Protein AF-X1BNZ5-F1 (afdb_monomer)

Secondary structure (DSSP, 8-state):
--HHHHHHHHHHHHHHHHHHHHHHHHTSHHHHHHHHHHHHHHHHHHHHHTSHHHHTS-HHHHHHHHHHHHHHHHHHHHHH-TTHHHHHHHHHHHHHHHHHHHTS-----S-------

Radius of gyration: 25.19 Å; Cα contacts (8 Å, |Δi|>4): 26; chains: 1; bounding box: 42×77×60 Å

Mean predicted aligned error: 14.11 Å

Solvent-accessible surface area (backbone atoms only — not comparable to full-atom values): 6850 Å² total; per-residue (Å²): 135,60,71,68,58,56,50,53,51,51,53,50,57,50,51,52,51,53,49,54,50,48,55,60,42,59,75,32,68,72,46,43,52,51,45,51,52,53,51,50,51,54,50,51,53,55,50,48,71,70,31,71,72,48,68,71,44,54,74,65,57,44,54,52,50,52,52,51,49,54,56,51,48,54,54,48,47,40,72,72,40,63,58,57,58,56,54,50,52,53,53,51,52,54,51,54,51,53,52,52,67,72,65,57,76,85,75,80,80,86,79,81,82,77,82,78,132

pLDDT: mean 73.9, std 16.49, range [41.41, 98.19]

Organism: NCBI:txid412755

Structure (mmCIF, N/CA/C/O backbone):
data_AF-X1BNZ5-F1
#
_entry.id   AF-X1BNZ5-F1
#
loop_
_atom_site.group_PDB
_atom_site.id
_atom_site.type_symbol
_atom_site.label_atom_id
_atom_site.label_alt_id
_atom_site.label_comp_id
_atom_site.label_asym_id
_atom_site.label_entity_id
_atom_site.label_seq_id
_atom_site.pdbx_PDB_ins_code
_atom_site.Cartn_x
_atom_site.Cartn_y
_atom_site.Cartn_z
_atom_site.occupancy
_atom_site.B_iso_or_equiv
_atom_site.auth_seq_id
_atom_site.auth_comp_id
_atom_site.auth_asym_id
_atom_site.auth_atom_id
_atom_site.pdbx_PDB_model_num
ATOM 1 N N . MET A 1 1 ? 28.217 19.530 -28.795 1.00 54.91 1 MET A N 1
ATOM 2 C CA . MET A 1 1 ? 27.086 18.717 -28.286 1.00 54.91 1 MET A CA 1
ATOM 3 C C . MET A 1 1 ? 27.214 18.631 -26.769 1.00 54.91 1 MET A C 1
ATOM 5 O O . MET A 1 1 ? 28.250 18.190 -26.291 1.00 54.91 1 MET A O 1
ATOM 9 N N . ASN A 1 2 ? 26.238 19.175 -26.039 1.00 73.94 2 ASN A N 1
ATOM 10 C CA . ASN A 1 2 ? 26.346 19.543 -24.622 1.00 73.94 2 ASN A CA 1
ATOM 11 C C . ASN A 1 2 ? 26.373 18.304 -23.697 1.00 73.94 2 ASN A C 1
ATOM 13 O O . ASN A 1 2 ? 25.629 17.355 -23.942 1.00 73.94 2 ASN A O 1
ATOM 17 N N . HIS A 1 3 ? 27.207 18.296 -22.651 1.00 64.56 3 HIS A N 1
ATOM 18 C CA . HIS A 1 3 ? 27.365 17.153 -21.729 1.00 64.56 3 HIS A CA 1
ATOM 19 C C . HIS A 1 3 ? 26.028 16.743 -21.081 1.00 64.56 3 HIS A C 1
ATOM 21 O O . HIS A 1 3 ? 25.694 15.561 -21.044 1.00 64.56 3 HIS A O 1
ATOM 27 N N . LEU A 1 4 ? 25.204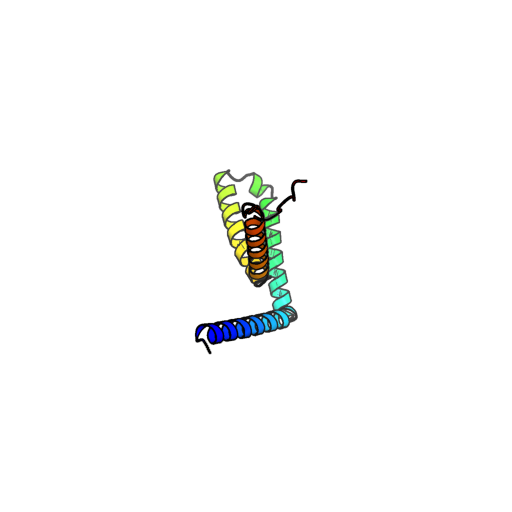 17.738 -20.737 1.00 61.16 4 LEU A N 1
ATOM 28 C CA . LEU A 1 4 ? 23.832 17.577 -20.246 1.00 61.16 4 LEU A CA 1
ATOM 29 C C . LEU A 1 4 ? 22.919 16.795 -21.203 1.00 61.16 4 LEU A C 1
ATOM 31 O O . LEU A 1 4 ? 22.115 15.987 -20.754 1.00 61.16 4 LEU A O 1
ATOM 35 N N . ILE A 1 5 ? 23.054 16.994 -22.518 1.00 65.12 5 ILE A N 1
ATOM 36 C CA . ILE A 1 5 ? 22.214 16.311 -23.517 1.00 65.12 5 ILE A CA 1
ATOM 37 C C . ILE A 1 5 ? 22.577 14.825 -23.588 1.00 65.12 5 ILE A C 1
ATOM 39 O O . ILE A 1 5 ? 21.691 13.983 -23.678 1.00 65.12 5 ILE A O 1
ATOM 43 N N . LYS A 1 6 ? 23.867 14.481 -23.489 1.00 73.31 6 LYS A N 1
ATOM 44 C CA . LYS A 1 6 ? 24.307 13.075 -23.469 1.00 73.31 6 LYS A CA 1
ATOM 45 C C . LYS A 1 6 ? 23.822 12.340 -22.219 1.00 73.31 6 LYS 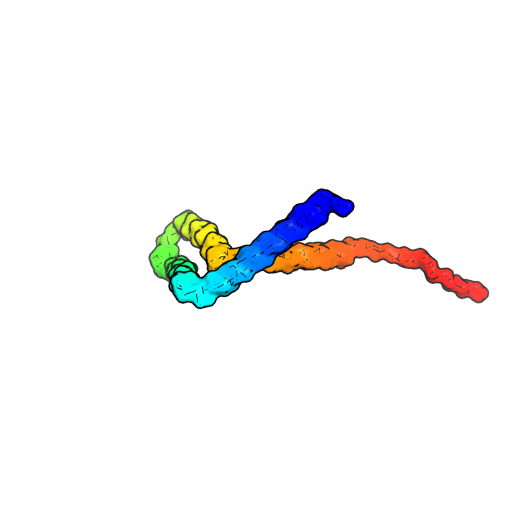A C 1
ATOM 47 O O . LYS A 1 6 ? 23.431 11.182 -22.314 1.00 73.31 6 LYS A O 1
ATOM 52 N N . GLN A 1 7 ? 23.833 13.017 -21.075 1.00 69.56 7 GLN A N 1
ATOM 53 C CA . GLN A 1 7 ? 23.382 12.455 -19.804 1.00 69.56 7 GLN A CA 1
ATOM 54 C C . GLN A 1 7 ? 21.867 12.220 -19.809 1.00 69.56 7 GLN A C 1
ATOM 56 O O . GLN A 1 7 ? 21.417 11.131 -19.474 1.00 69.56 7 GLN A O 1
ATOM 61 N N . LEU A 1 8 ? 21.101 13.184 -20.332 1.00 58.97 8 LEU A N 1
ATOM 62 C CA . LEU A 1 8 ? 19.653 13.049 -20.488 1.00 58.97 8 LEU A CA 1
ATOM 63 C C . LEU A 1 8 ? 19.275 11.868 -21.400 1.00 58.97 8 LEU A C 1
ATOM 65 O O . LEU A 1 8 ? 18.361 11.113 -21.088 1.00 58.97 8 LEU A O 1
ATOM 69 N N . VAL A 1 9 ? 19.993 11.687 -22.513 1.00 71.19 9 VAL A N 1
ATOM 70 C CA . VAL A 1 9 ? 19.769 10.567 -23.445 1.00 71.19 9 VAL A CA 1
ATOM 71 C C . VAL A 1 9 ? 20.094 9.219 -22.792 1.00 71.19 9 VAL A C 1
ATOM 73 O O . VAL A 1 9 ? 19.349 8.259 -22.980 1.00 71.19 9 VAL A O 1
ATOM 76 N N . ALA A 1 10 ? 21.163 9.141 -21.995 1.00 72.88 10 ALA A N 1
ATOM 77 C CA . ALA A 1 10 ? 21.515 7.925 -21.263 1.00 72.88 10 ALA A CA 1
ATOM 78 C C . ALA A 1 10 ? 20.464 7.561 -20.201 1.00 72.88 10 ALA A C 1
ATOM 80 O O . ALA A 1 10 ? 20.096 6.392 -20.075 1.00 72.88 10 ALA A O 1
ATOM 81 N N . ASP A 1 11 ? 19.938 8.555 -19.484 1.00 65.12 11 ASP A N 1
ATOM 82 C CA . ASP A 1 11 ? 18.894 8.349 -18.479 1.00 65.12 11 ASP A CA 1
ATOM 83 C C . ASP A 1 11 ? 17.563 7.906 -19.113 1.00 65.12 11 ASP A C 1
ATOM 85 O O . ASP A 1 11 ? 16.876 7.042 -18.566 1.00 65.12 11 ASP A O 1
ATOM 89 N N . ILE A 1 12 ? 17.212 8.440 -20.292 1.00 65.38 12 ILE A N 1
ATOM 90 C CA . ILE A 1 12 ? 16.029 8.013 -21.060 1.00 65.38 12 ILE A CA 1
ATOM 91 C C . ILE A 1 12 ? 16.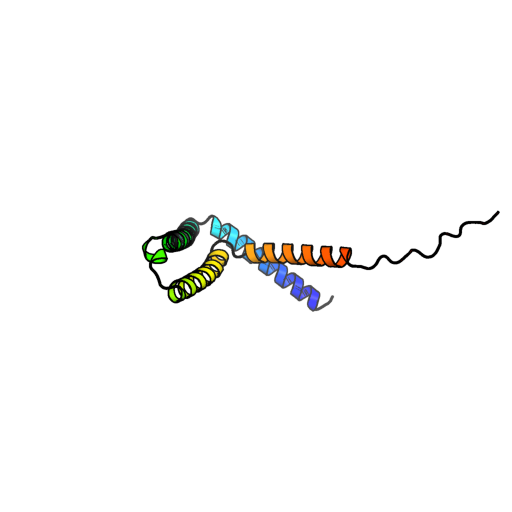171 6.550 -21.497 1.00 65.38 12 ILE A C 1
ATOM 93 O O . ILE A 1 12 ? 15.296 5.741 -21.195 1.00 65.38 12 ILE A O 1
ATOM 97 N N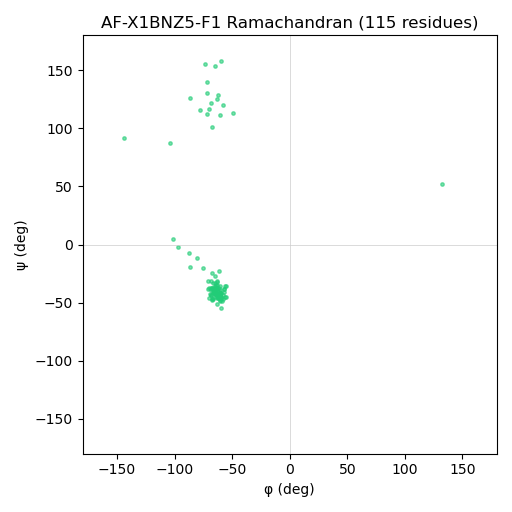 . ALA A 1 13 ? 17.299 6.184 -22.114 1.00 66.12 13 ALA A N 1
ATOM 98 C CA . ALA A 1 13 ? 17.543 4.816 -22.575 1.00 66.12 13 ALA A CA 1
ATOM 99 C C . ALA A 1 13 ? 17.589 3.795 -21.419 1.00 66.12 13 ALA A C 1
ATOM 101 O O . ALA A 1 13 ? 17.187 2.638 -21.575 1.00 66.12 13 ALA A O 1
ATOM 102 N N . LYS A 1 14 ? 18.069 4.207 -20.238 1.00 69.88 14 LYS A N 1
ATOM 103 C CA . LYS A 1 14 ? 18.044 3.375 -19.029 1.00 69.88 14 LYS A CA 1
ATOM 104 C C . LYS 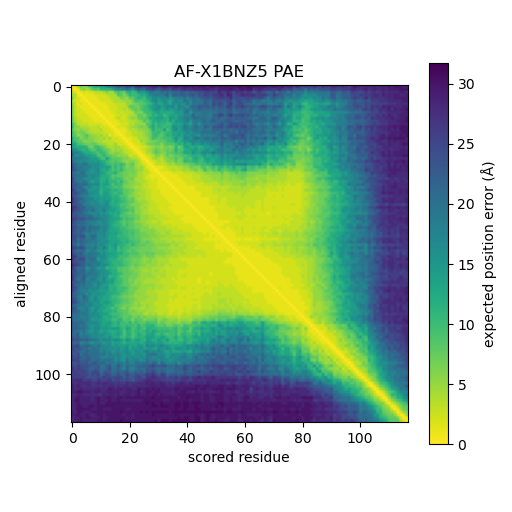A 1 14 ? 16.612 3.139 -18.541 1.00 69.88 14 LYS A C 1
ATOM 106 O O . LYS A 1 14 ? 16.241 1.996 -18.292 1.00 69.88 14 LYS A O 1
ATOM 111 N N . ASN A 1 15 ? 15.801 4.193 -18.468 1.00 67.38 15 ASN A N 1
ATOM 112 C CA . ASN A 1 15 ? 14.406 4.087 -18.039 1.00 67.38 15 ASN A CA 1
ATOM 113 C C . ASN A 1 15 ? 13.554 3.251 -19.008 1.00 67.38 15 ASN A C 1
ATOM 115 O O . ASN A 1 15 ? 12.707 2.486 -18.555 1.00 67.38 15 AS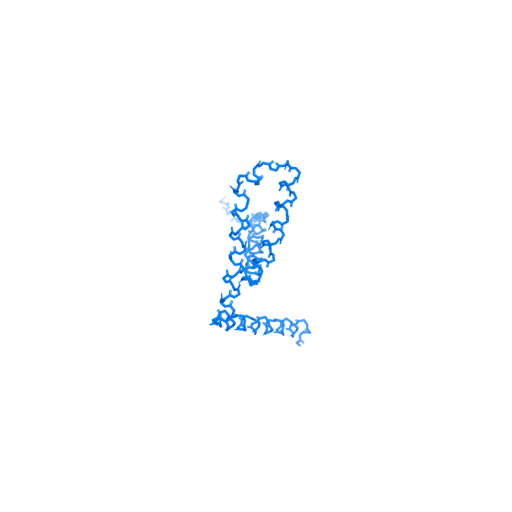N A O 1
ATOM 119 N N . GLU A 1 16 ? 13.786 3.353 -20.320 1.00 59.69 16 GLU A N 1
ATOM 120 C CA . GLU A 1 16 ? 13.116 2.514 -21.327 1.00 59.69 16 GLU A CA 1
ATOM 121 C C . GLU A 1 16 ? 13.463 1.027 -21.162 1.00 59.69 16 GLU A C 1
ATOM 123 O O . GLU A 1 16 ? 12.577 0.171 -21.196 1.00 59.69 16 GLU A O 1
ATOM 128 N N . ASN A 1 17 ? 14.735 0.702 -20.906 1.00 69.06 17 ASN A N 1
ATOM 129 C CA . ASN A 1 17 ? 15.151 -0.673 -20.617 1.00 69.06 17 ASN A CA 1
ATOM 130 C C . ASN A 1 17 ? 14.528 -1.211 -19.324 1.00 69.06 17 A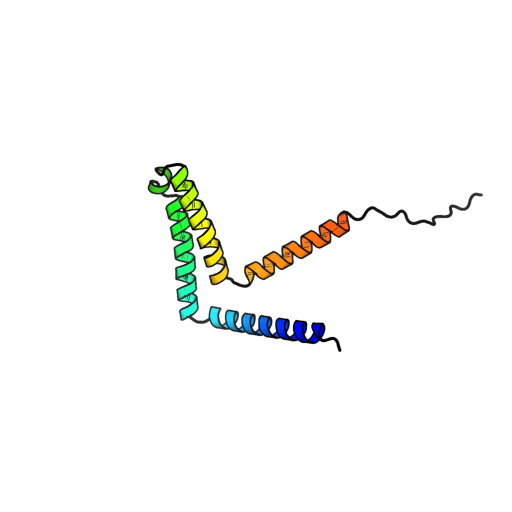SN A C 1
ATOM 132 O O . ASN A 1 17 ? 14.039 -2.343 -19.301 1.00 69.06 17 ASN A O 1
ATOM 136 N N .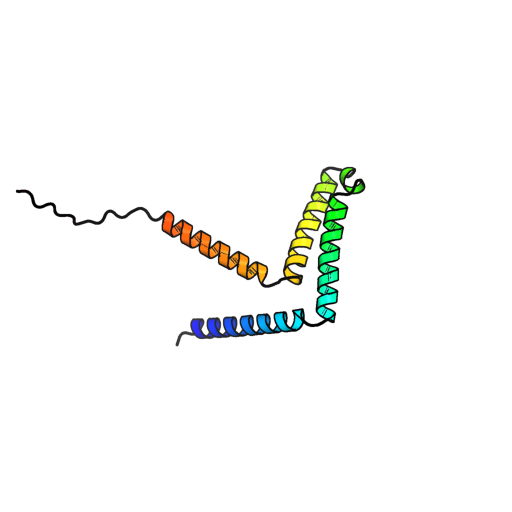 ASP A 1 18 ? 14.500 -0.404 -18.262 1.00 65.50 18 ASP A N 1
ATOM 137 C CA . ASP A 1 18 ? 13.860 -0.778 -16.999 1.00 65.50 18 ASP A CA 1
ATOM 138 C C . ASP A 1 18 ? 12.342 -0.993 -17.184 1.00 65.50 18 ASP A C 1
ATOM 140 O O . ASP A 1 18 ? 11.769 -1.921 -16.607 1.00 65.50 18 ASP A O 1
ATOM 144 N N . PHE A 1 19 ? 11.698 -0.210 -18.059 1.00 63.22 19 PHE A N 1
ATOM 145 C CA . PHE A 1 19 ? 10.285 -0.349 -18.422 1.00 63.22 19 PHE A CA 1
ATOM 146 C C . PHE A 1 19 ? 9.993 -1.644 -19.196 1.00 63.22 19 PHE A C 1
ATOM 148 O O . PHE A 1 19 ? 9.091 -2.402 -18.827 1.00 63.22 19 PHE A O 1
ATOM 155 N N . HIS A 1 20 ? 10.782 -1.961 -20.226 1.00 65.56 20 HIS A N 1
ATOM 156 C CA . HIS A 1 20 ? 10.652 -3.221 -20.968 1.00 65.56 20 HIS A CA 1
ATOM 157 C C . HIS A 1 20 ? 10.933 -4.446 -20.090 1.00 65.56 20 HIS A C 1
ATOM 159 O O . HIS A 1 20 ? 10.252 -5.474 -20.189 1.00 65.56 20 HIS A O 1
ATOM 165 N N . ARG A 1 21 ? 11.906 -4.339 -19.180 1.00 69.44 21 ARG A N 1
ATOM 166 C CA . ARG A 1 21 ? 12.225 -5.401 -18.226 1.00 69.44 21 ARG A CA 1
ATOM 167 C C . ARG A 1 21 ? 11.098 -5.620 -17.220 1.00 69.44 21 ARG A C 1
ATOM 169 O O . ARG A 1 21 ? 10.756 -6.760 -16.933 1.00 69.44 21 ARG A O 1
ATOM 176 N N . TYR A 1 22 ? 10.473 -4.555 -16.728 1.00 67.12 22 TYR A N 1
ATOM 177 C CA . TYR A 1 22 ? 9.292 -4.674 -15.876 1.00 67.12 22 TYR A CA 1
ATOM 178 C C . TYR A 1 22 ? 8.099 -5.285 -16.622 1.00 67.12 22 TYR A C 1
ATOM 180 O O . TYR A 1 22 ? 7.436 -6.164 -16.082 1.00 67.12 22 TYR A O 1
ATOM 188 N N . HIS A 1 23 ? 7.847 -4.892 -17.875 1.00 66.75 23 HIS A N 1
ATOM 189 C CA . HIS A 1 23 ? 6.769 -5.490 -18.667 1.00 66.75 23 HIS A CA 1
ATOM 190 C C . HIS A 1 23 ? 6.987 -6.980 -18.933 1.00 66.75 23 HIS A C 1
ATOM 192 O O . HIS A 1 23 ? 6.057 -7.759 -18.764 1.00 66.75 23 HIS A O 1
ATOM 198 N N . SER A 1 24 ? 8.209 -7.389 -19.274 1.00 70.44 24 SER A N 1
ATOM 199 C CA . SER A 1 24 ? 8.537 -8.813 -19.429 1.00 70.44 24 SER A CA 1
ATOM 200 C C . SER A 1 24 ? 8.477 -9.586 -18.106 1.00 70.44 24 SER A C 1
ATOM 202 O O . SER A 1 24 ? 8.067 -10.745 -18.094 1.00 70.44 24 SER A O 1
ATOM 204 N N . LEU A 1 25 ? 8.809 -8.946 -16.979 1.00 68.62 25 LEU A N 1
ATOM 205 C CA . LEU A 1 25 ? 8.603 -9.515 -15.647 1.00 68.62 25 LEU A CA 1
ATOM 206 C C . LEU A 1 25 ? 7.118 -9.644 -15.302 1.00 68.62 25 LEU A C 1
ATOM 208 O O . LEU A 1 25 ? 6.746 -10.653 -14.720 1.00 68.62 25 LEU A O 1
ATOM 212 N N . LYS A 1 26 ? 6.253 -8.695 -15.690 1.00 67.88 26 LYS A N 1
ATOM 213 C CA . LYS A 1 26 ? 4.811 -8.753 -15.384 1.00 67.88 26 LYS A CA 1
ATOM 214 C C . LYS A 1 26 ? 4.155 -10.039 -15.895 1.00 67.88 26 LYS A C 1
ATOM 216 O O . LYS A 1 26 ? 3.249 -10.572 -15.258 1.00 67.88 26 LYS A O 1
ATOM 221 N N . ASP A 1 27 ? 4.616 -10.514 -17.048 1.00 73.88 27 ASP A N 1
ATOM 222 C CA . ASP A 1 27 ? 4.053 -11.675 -17.725 1.00 73.88 27 ASP A CA 1
ATOM 223 C C . ASP A 1 27 ? 4.685 -12.997 -17.247 1.00 73.88 27 ASP A C 1
ATOM 225 O O . ASP A 1 27 ? 4.165 -14.068 -17.564 1.00 73.88 27 ASP A O 1
ATOM 229 N N . ASN A 1 28 ? 5.736 -12.933 -16.418 1.00 80.19 28 ASN A N 1
ATOM 230 C CA . ASN A 1 28 ? 6.336 -14.078 -15.737 1.00 80.19 28 ASN A CA 1
ATOM 231 C C . ASN A 1 28 ? 5.422 -14.599 -14.615 1.00 80.19 28 ASN A C 1
ATOM 233 O O . ASN A 1 28 ? 4.993 -13.847 -13.741 1.00 80.19 28 ASN A O 1
ATOM 237 N N . ASP A 1 29 ? 5.165 -15.906 -14.590 1.00 78.44 29 ASP A N 1
ATOM 238 C CA . ASP A 1 29 ? 4.222 -16.509 -13.640 1.00 78.44 29 ASP A CA 1
ATOM 239 C C . ASP A 1 29 ? 4.667 -16.400 -12.173 1.00 78.44 29 ASP A C 1
ATOM 241 O O . ASP A 1 29 ? 3.831 -16.200 -11.289 1.00 78.44 29 ASP A O 1
ATOM 245 N N . GLY A 1 30 ? 5.976 -16.438 -11.904 1.00 74.00 30 GLY A N 1
ATOM 246 C CA . GLY A 1 30 ? 6.511 -16.193 -10.563 1.00 74.00 30 GLY A CA 1
ATOM 247 C C . GLY A 1 30 ? 6.216 -14.770 -10.094 1.00 74.00 30 GLY A C 1
ATOM 248 O O . GLY A 1 30 ? 5.768 -14.549 -8.970 1.00 74.00 30 GLY A O 1
ATOM 249 N N . TRP A 1 31 ? 6.373 -13.791 -10.983 1.00 78.31 31 TRP A N 1
ATOM 250 C CA . TRP A 1 31 ? 6.039 -12.406 -10.673 1.00 78.31 31 TRP A CA 1
ATOM 251 C C . TRP A 1 31 ? 4.530 -12.181 -10.513 1.00 78.31 31 TRP A C 1
ATOM 253 O O . TRP A 1 31 ? 4.127 -11.488 -9.582 1.00 78.31 31 TRP A O 1
ATOM 263 N N . LYS A 1 32 ? 3.677 -12.816 -11.331 1.00 79.81 32 LYS A N 1
ATOM 264 C CA . LYS A 1 32 ? 2.210 -12.782 -11.145 1.00 79.81 32 LYS A CA 1
ATOM 265 C C . LYS A 1 32 ? 1.799 -13.304 -9.770 1.00 79.81 32 LYS A C 1
ATOM 267 O O . LYS A 1 32 ? 0.936 -12.717 -9.121 1.00 79.81 32 LYS A O 1
ATOM 272 N N . MET A 1 33 ? 2.441 -14.375 -9.302 1.00 79.19 33 MET A N 1
ATOM 273 C CA . MET A 1 33 ? 2.216 -14.904 -7.958 1.00 79.19 33 MET A CA 1
ATOM 274 C C . MET A 1 33 ? 2.602 -13.880 -6.880 1.00 79.19 33 MET A C 1
ATOM 276 O O . MET A 1 33 ? 1.836 -13.646 -5.946 1.00 79.19 33 MET A O 1
ATOM 280 N N . HIS A 1 34 ? 3.754 -13.218 -7.021 1.00 80.19 34 HIS A N 1
ATOM 281 C CA . HIS A 1 34 ? 4.156 -12.151 -6.102 1.00 80.19 34 HIS A CA 1
ATOM 282 C C . HIS A 1 34 ? 3.184 -10.966 -6.119 1.00 80.19 34 HIS A C 1
ATOM 284 O O . HIS A 1 34 ? 2.785 -10.509 -5.048 1.00 80.19 34 HIS A O 1
ATOM 290 N N . LEU A 1 35 ? 2.744 -10.512 -7.297 1.00 83.88 35 LEU A N 1
ATOM 291 C CA . LEU A 1 35 ? 1.728 -9.463 -7.431 1.00 83.88 35 LEU A CA 1
ATOM 292 C C . LEU A 1 35 ? 0.437 -9.836 -6.697 1.00 83.88 35 LEU A C 1
ATOM 294 O O . LEU A 1 35 ? -0.069 -9.033 -5.915 1.00 83.88 35 LEU A O 1
ATOM 298 N N . HIS A 1 36 ? -0.033 -11.075 -6.857 1.00 86.56 36 HIS A N 1
ATOM 299 C CA . HIS A 1 36 ? -1.210 -11.571 -6.149 1.00 86.56 36 HIS A CA 1
ATOM 300 C C . HIS A 1 36 ? -1.052 -11.488 -4.621 1.00 86.56 36 HIS A C 1
ATOM 302 O O . HIS A 1 36 ? -1.966 -11.044 -3.925 1.00 86.56 36 HIS A O 1
ATOM 308 N N . TYR A 1 37 ? 0.110 -11.863 -4.075 1.00 87.56 37 TYR A N 1
ATOM 309 C CA . TYR A 1 37 ? 0.363 -11.737 -2.636 1.00 87.56 37 TYR A CA 1
ATOM 310 C C . TYR A 1 37 ? 0.400 -10.281 -2.163 1.00 87.56 37 TYR A C 1
ATOM 312 O O . TYR A 1 37 ? -0.149 -9.975 -1.104 1.00 87.56 37 TYR A O 1
ATOM 320 N N . LEU A 1 38 ? 1.009 -9.380 -2.938 1.00 88.88 38 LEU A N 1
ATOM 321 C CA . LEU A 1 38 ? 1.051 -7.952 -2.614 1.00 88.88 38 LEU A CA 1
ATOM 322 C C . LEU A 1 38 ? -0.358 -7.342 -2.597 1.00 88.88 38 LEU A C 1
ATOM 324 O O . LEU A 1 38 ? -0.698 -6.602 -1.676 1.00 88.88 38 LEU A O 1
ATOM 328 N N . GLU A 1 39 ? -1.201 -7.688 -3.569 1.00 88.44 39 GLU A N 1
ATOM 329 C CA . GLU A 1 39 ? -2.605 -7.266 -3.611 1.00 88.44 39 GLU A CA 1
ATOM 330 C C . GLU A 1 39 ? -3.417 -7.856 -2.454 1.00 88.44 39 GLU A C 1
ATOM 332 O O . GLU A 1 39 ? -4.175 -7.138 -1.799 1.00 88.44 39 GLU A O 1
ATOM 337 N N . LYS A 1 40 ? -3.206 -9.138 -2.135 1.00 90.94 40 LYS A N 1
ATOM 338 C CA . LYS A 1 40 ? -3.847 -9.794 -0.991 1.00 90.94 40 LYS A CA 1
ATOM 339 C C . LYS A 1 40 ? -3.491 -9.110 0.328 1.00 90.94 40 LYS A C 1
ATOM 341 O O . LYS A 1 40 ? -4.373 -8.918 1.160 1.00 90.94 40 LYS A O 1
ATOM 346 N N . LEU A 1 41 ? -2.234 -8.709 0.520 1.00 89.88 41 LEU A N 1
ATOM 347 C CA . LEU A 1 41 ? -1.817 -7.951 1.704 1.00 89.88 41 LEU A CA 1
ATOM 348 C C . LEU A 1 41 ? -2.562 -6.616 1.811 1.00 89.88 41 LEU A C 1
ATOM 350 O O . LEU A 1 41 ? -3.062 -6.292 2.885 1.00 89.88 41 LEU A O 1
ATOM 354 N N . ARG A 1 42 ? -2.708 -5.876 0.702 1.00 90.00 42 ARG A N 1
ATOM 355 C CA . ARG A 1 42 ? -3.489 -4.624 0.686 1.00 90.00 42 ARG A CA 1
ATOM 356 C C . ARG A 1 42 ? -4.939 -4.864 1.089 1.00 90.00 42 ARG A C 1
ATOM 358 O O . ARG A 1 42 ? -5.468 -4.124 1.914 1.00 90.00 42 ARG A O 1
ATOM 365 N N . LEU A 1 43 ? -5.558 -5.912 0.543 1.00 92.00 43 LEU A N 1
ATOM 366 C CA . LEU A 1 43 ? -6.931 -6.278 0.879 1.00 92.00 43 LEU A CA 1
ATOM 367 C C . LEU A 1 43 ? -7.071 -6.624 2.366 1.00 92.00 43 LEU A C 1
ATOM 369 O O . LEU A 1 43 ? -7.982 -6.124 3.016 1.00 92.00 43 LEU A O 1
ATOM 373 N N . LEU A 1 44 ? -6.157 -7.426 2.919 1.00 92.31 44 LEU A N 1
ATOM 374 C CA . LEU A 1 44 ? -6.176 -7.796 4.337 1.00 92.31 44 LEU A CA 1
ATOM 375 C C . LEU A 1 44 ? -6.052 -6.578 5.255 1.00 92.31 44 LEU A C 1
ATOM 377 O O . LEU A 1 44 ? -6.757 -6.506 6.254 1.00 92.31 44 LEU A O 1
ATOM 381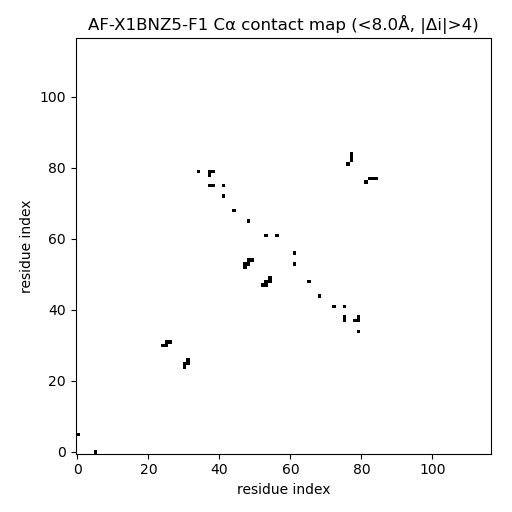 N N . MET A 1 45 ? -5.217 -5.599 4.900 1.00 93.06 45 MET A N 1
ATOM 382 C CA . MET A 1 45 ? -5.112 -4.346 5.656 1.00 93.06 45 MET A CA 1
ATOM 383 C C . MET A 1 45 ? -6.422 -3.549 5.620 1.00 93.06 45 MET A C 1
ATOM 385 O O . MET A 1 45 ? -6.842 -3.006 6.638 1.00 93.06 45 MET A O 1
ATOM 389 N N . SER A 1 46 ? -7.090 -3.484 4.463 1.00 91.81 46 SER A N 1
ATOM 390 C CA . SER A 1 46 ? -8.407 -2.846 4.358 1.00 91.81 46 SER A CA 1
ATOM 391 C C . SER A 1 46 ? -9.471 -3.587 5.167 1.00 91.81 46 SER A C 1
ATOM 393 O O . SER A 1 46 ? -10.286 -2.943 5.817 1.00 91.81 46 SER A O 1
ATOM 395 N N . VAL A 1 47 ? -9.447 -4.921 5.164 1.00 95.06 47 VAL A N 1
ATOM 396 C CA . VAL A 1 47 ? -10.360 -5.740 5.972 1.00 95.06 47 VAL A CA 1
ATOM 397 C C . VAL A 1 47 ? -10.104 -5.540 7.467 1.00 95.06 47 VAL A C 1
ATOM 399 O O . VAL A 1 47 ? -11.067 -5.353 8.201 1.00 95.06 47 VAL A O 1
ATOM 402 N N . ASP A 1 48 ? -8.843 -5.494 7.921 1.00 95.12 48 ASP A N 1
ATOM 403 C CA . ASP A 1 48 ? -8.513 -5.176 9.321 1.00 95.12 48 ASP A CA 1
ATOM 404 C C . ASP A 1 48 ? -9.072 -3.807 9.718 1.00 95.12 48 ASP A C 1
ATOM 406 O O . ASP A 1 48 ? -9.762 -3.706 10.724 1.00 95.12 48 ASP A O 1
ATOM 410 N N . MET A 1 49 ? -8.889 -2.770 8.895 1.00 93.31 49 MET A N 1
ATOM 411 C CA . MET A 1 49 ? -9.433 -1.434 9.182 1.00 93.31 49 MET A CA 1
ATOM 412 C C . MET A 1 49 ? -10.965 -1.379 9.277 1.00 93.31 49 MET A C 1
ATOM 414 O O . MET A 1 49 ? -11.504 -0.450 9.878 1.00 93.31 49 MET A O 1
ATOM 418 N N . LEU A 1 50 ? -11.660 -2.336 8.662 1.00 94.75 50 LEU A N 1
ATOM 419 C CA . LEU A 1 50 ? -13.118 -2.462 8.698 1.00 94.75 50 LEU A CA 1
ATOM 420 C C . LEU A 1 50 ? -13.599 -3.468 9.756 1.00 94.75 50 LEU A C 1
ATOM 422 O O . LEU A 1 50 ? -14.805 -3.652 9.912 1.00 94.75 50 LEU A O 1
ATOM 426 N N . SER A 1 51 ? -12.679 -4.124 10.463 1.00 96.62 51 SER A N 1
ATOM 427 C CA . SER A 1 51 ? -12.989 -5.147 11.459 1.00 96.62 51 SER A CA 1
ATOM 428 C C . SER A 1 51 ? -13.553 -4.553 12.749 1.00 96.62 51 SER A C 1
ATOM 430 O O . SER A 1 51 ? -13.277 -3.406 13.119 1.00 96.62 51 SER A O 1
ATOM 432 N N . GLU A 1 52 ? -14.319 -5.362 13.478 1.00 97.25 52 GLU A N 1
ATOM 433 C CA . GLU A 1 52 ? -14.846 -4.978 14.785 1.00 97.25 52 GLU A CA 1
ATOM 434 C C . GLU A 1 52 ? -13.700 -4.740 15.783 1.00 97.25 52 GLU A C 1
ATOM 436 O O . GLU A 1 52 ? -13.724 -3.782 16.558 1.00 97.25 52 GLU A O 1
ATOM 441 N N . GLU A 1 53 ? -12.653 -5.558 15.716 1.00 95.94 53 GLU A N 1
ATOM 442 C CA . GLU A 1 53 ? -11.433 -5.443 16.509 1.00 95.94 53 GLU A CA 1
ATOM 443 C C . GLU A 1 53 ? -10.794 -4.065 16.347 1.00 95.94 53 GLU A C 1
ATOM 445 O O . GLU A 1 53 ? -10.462 -3.419 17.342 1.00 95.94 53 GLU A O 1
ATOM 450 N N . PHE A 1 54 ? -10.695 -3.568 15.111 1.00 95.38 54 PHE A N 1
ATOM 451 C CA . PHE A 1 54 ? -10.170 -2.234 14.839 1.00 95.38 54 PHE A CA 1
ATOM 452 C C . PHE A 1 54 ? -11.068 -1.132 15.412 1.00 95.38 54 PHE A C 1
ATOM 454 O O . PHE A 1 54 ? -10.573 -0.153 15.976 1.00 95.38 54 PHE A O 1
ATOM 461 N N . THR A 1 55 ? -12.396 -1.281 15.340 1.00 94.25 55 THR A N 1
ATOM 462 C CA . THR A 1 55 ? -13.323 -0.282 15.909 1.00 94.25 55 THR A CA 1
ATOM 463 C C . THR A 1 55 ? -13.235 -0.175 17.432 1.00 94.25 55 THR A C 1
ATOM 465 O O . THR A 1 55 ? -13.465 0.911 17.971 1.00 94.25 55 THR A O 1
ATOM 468 N N . LYS A 1 56 ? -12.838 -1.253 18.115 1.00 97.38 56 LYS A N 1
ATOM 469 C CA . LYS A 1 56 ? -12.660 -1.307 19.574 1.00 97.38 56 LYS A CA 1
ATOM 470 C C . LYS A 1 56 ? -11.335 -0.717 20.060 1.00 97.38 56 LYS A C 1
ATOM 472 O O . LYS A 1 56 ? -11.177 -0.506 21.259 1.00 97.38 56 LYS A O 1
ATOM 477 N N . LEU A 1 57 ? -10.397 -0.433 19.156 1.00 96.50 57 LEU A N 1
ATOM 478 C CA . LEU A 1 57 ? -9.132 0.209 19.502 1.00 96.50 57 LEU A CA 1
ATOM 479 C C . LEU A 1 57 ? -9.337 1.634 20.032 1.00 96.50 57 LEU A C 1
ATOM 481 O O . LEU A 1 57 ? -10.290 2.338 19.661 1.00 96.50 57 LEU A O 1
ATOM 485 N N . SER A 1 58 ? -8.385 2.070 20.857 1.00 98.19 58 SER A N 1
ATOM 486 C CA . SER A 1 58 ? -8.277 3.465 21.273 1.00 98.19 58 SER A CA 1
ATOM 487 C C . SER A 1 58 ? -8.084 4.380 20.055 1.00 98.19 58 SER A C 1
ATOM 489 O O . SER A 1 58 ? -7.650 3.947 18.984 1.00 98.19 58 SER A O 1
ATOM 491 N N . SER A 1 59 ? -8.406 5.666 20.199 1.00 96.56 59 SER A N 1
ATOM 492 C CA . SER A 1 59 ? -8.182 6.639 19.122 1.00 96.56 59 SER A CA 1
ATOM 493 C C . SER A 1 59 ? -6.703 6.747 18.731 1.00 96.56 59 SER A C 1
ATOM 495 O O . SER A 1 59 ? -6.401 6.903 17.551 1.00 96.56 59 SER A O 1
ATOM 497 N N . GLU A 1 60 ? -5.792 6.622 19.699 1.00 97.81 60 GLU A N 1
ATOM 498 C CA . GLU A 1 60 ? -4.344 6.653 19.468 1.00 97.81 60 GLU A CA 1
ATOM 499 C C . GLU A 1 60 ? -3.877 5.434 18.660 1.00 97.81 60 GLU A C 1
ATOM 501 O O . GLU A 1 60 ? -3.204 5.586 17.639 1.00 97.81 60 GLU A O 1
ATOM 506 N N . ASP A 1 61 ? -4.315 4.231 19.036 1.00 97.44 61 ASP A N 1
ATOM 507 C CA . ASP A 1 61 ? -3.952 2.999 18.327 1.00 97.44 61 ASP A CA 1
ATOM 508 C C . ASP A 1 61 ? -4.506 2.967 16.898 1.00 97.44 61 ASP A C 1
ATOM 510 O O . ASP A 1 61 ? -3.837 2.485 15.977 1.00 97.44 61 ASP A O 1
ATOM 514 N N . LYS A 1 62 ? -5.714 3.511 16.689 1.00 96.81 62 LYS A N 1
ATOM 515 C CA . LYS A 1 62 ? -6.300 3.672 15.349 1.00 96.81 62 LYS A CA 1
ATOM 516 C C . LYS A 1 62 ? -5.427 4.557 14.472 1.00 96.81 62 LYS A C 1
ATOM 518 O O . LYS A 1 62 ? -5.121 4.170 13.346 1.00 96.81 62 LYS A O 1
ATOM 523 N N . ASP A 1 63 ? -5.003 5.707 14.987 1.00 97.25 63 ASP A N 1
ATOM 524 C CA . ASP A 1 63 ? -4.155 6.654 14.260 1.00 97.25 63 ASP A CA 1
ATOM 525 C C . ASP A 1 63 ? -2.762 6.067 13.963 1.00 97.25 63 ASP A C 1
ATOM 527 O O . ASP A 1 63 ? -2.232 6.210 12.858 1.00 97.25 63 ASP A O 1
ATOM 531 N N . ILE A 1 64 ? -2.164 5.338 14.912 1.00 95.62 64 ILE A N 1
ATOM 532 C CA . ILE A 1 64 ? -0.909 4.604 14.684 1.00 95.62 64 ILE A CA 1
ATOM 533 C C . ILE A 1 64 ? -1.089 3.578 13.558 1.00 95.62 64 ILE A C 1
ATOM 535 O O . ILE A 1 64 ? -0.359 3.634 12.565 1.00 95.62 64 ILE A O 1
ATOM 539 N N . ARG A 1 65 ? -2.086 2.687 13.654 1.00 93.88 65 ARG A N 1
ATOM 540 C CA . ARG A 1 65 ? -2.329 1.660 12.626 1.00 93.88 65 ARG A CA 1
ATOM 541 C C . ARG A 1 65 ? -2.631 2.262 11.258 1.00 93.88 65 ARG A C 1
ATOM 543 O O . ARG A 1 65 ? -2.080 1.796 10.265 1.00 93.88 65 ARG A O 1
ATOM 550 N N . GLN A 1 66 ? -3.452 3.308 11.187 1.00 93.94 66 GLN A N 1
ATOM 551 C CA . GLN A 1 66 ? -3.777 3.982 9.927 1.00 93.94 66 GLN A CA 1
ATOM 552 C C . GLN A 1 66 ? -2.534 4.570 9.260 1.00 93.94 66 GLN A C 1
ATOM 554 O O . GLN A 1 66 ? -2.342 4.388 8.057 1.00 93.94 66 GLN A O 1
ATOM 559 N N . ARG A 1 67 ? -1.650 5.221 10.027 1.00 93.50 67 ARG A N 1
ATOM 560 C CA . ARG A 1 67 ? -0.385 5.755 9.501 1.00 93.50 67 ARG A CA 1
ATOM 561 C C . ARG A 1 67 ? 0.559 4.647 9.049 1.00 93.50 67 ARG A C 1
ATOM 563 O O . ARG A 1 67 ? 1.144 4.755 7.970 1.00 93.50 67 ARG A O 1
ATOM 570 N N . THR A 1 68 ? 0.662 3.558 9.811 1.00 92.00 68 THR A N 1
ATOM 571 C CA . THR A 1 68 ? 1.431 2.376 9.403 1.00 92.00 68 THR A CA 1
ATOM 572 C C . THR A 1 68 ? 0.897 1.808 8.091 1.00 92.00 68 THR A C 1
ATOM 574 O O . THR A 1 68 ? 1.667 1.593 7.154 1.00 92.00 68 THR A O 1
ATOM 577 N N . TYR A 1 69 ? -0.419 1.625 7.974 1.00 93.69 69 TYR A N 1
ATOM 578 C CA . TYR A 1 69 ? -1.038 1.097 6.763 1.00 93.69 69 TYR A CA 1
ATOM 579 C C . TYR A 1 69 ? -0.900 2.035 5.570 1.00 93.69 69 TYR A C 1
ATOM 581 O O . TYR A 1 69 ? -0.620 1.567 4.466 1.00 93.69 69 TYR A O 1
ATOM 589 N N . ALA A 1 70 ? -0.996 3.347 5.775 1.00 89.62 70 ALA A N 1
ATOM 590 C CA . ALA A 1 70 ? -0.720 4.328 4.734 1.00 89.62 70 ALA A CA 1
ATOM 591 C C . ALA A 1 70 ? 0.726 4.210 4.220 1.00 89.62 70 ALA A C 1
ATOM 593 O O . ALA A 1 70 ? 0.945 4.160 3.008 1.00 89.62 70 ALA A O 1
ATOM 594 N N . GLY A 1 71 ? 1.704 4.094 5.126 1.00 86.88 71 GLY A N 1
ATOM 595 C CA . GLY A 1 71 ? 3.113 3.897 4.779 1.00 86.88 71 GLY A CA 1
ATOM 596 C C . GLY A 1 71 ? 3.357 2.607 3.994 1.00 86.88 71 GLY A C 1
ATOM 597 O O . GLY A 1 71 ? 3.974 2.630 2.929 1.00 86.88 71 GLY A O 1
ATOM 598 N N . VAL A 1 72 ? 2.809 1.487 4.468 1.00 88.44 72 VAL A N 1
ATOM 599 C CA . VAL A 1 72 ? 2.913 0.189 3.783 1.00 88.44 72 VAL A CA 1
ATOM 600 C C . VAL A 1 72 ? 2.247 0.241 2.406 1.00 88.44 72 VAL A C 1
ATOM 602 O O . VAL A 1 72 ? 2.830 -0.219 1.426 1.00 88.44 72 VAL A O 1
ATOM 605 N N . ASN A 1 73 ? 1.076 0.868 2.282 1.00 88.25 73 ASN A N 1
ATOM 606 C CA . ASN A 1 73 ? 0.370 0.990 1.007 1.00 88.25 73 ASN A CA 1
ATOM 607 C C . ASN A 1 73 ? 1.169 1.805 -0.029 1.00 88.25 73 ASN A C 1
ATOM 609 O O . ASN A 1 73 ? 1.099 1.507 -1.218 1.00 88.25 73 ASN A O 1
ATOM 613 N N . ILE A 1 74 ? 1.979 2.787 0.388 1.00 83.94 74 ILE A N 1
ATOM 614 C CA . ILE A 1 74 ? 2.904 3.495 -0.517 1.00 83.94 74 ILE A CA 1
ATOM 615 C C . ILE A 1 74 ? 3.935 2.529 -1.110 1.00 83.94 74 ILE A C 1
ATOM 617 O O . ILE A 1 74 ? 4.174 2.561 -2.319 1.00 83.94 74 ILE A O 1
ATOM 621 N N . VAL A 1 75 ? 4.528 1.672 -0.276 1.00 84.75 75 VAL A N 1
ATOM 622 C CA . VAL A 1 75 ? 5.523 0.683 -0.717 1.00 84.75 75 VAL A CA 1
ATOM 623 C C . VAL A 1 75 ? 4.875 -0.361 -1.623 1.00 84.75 75 VAL A C 1
ATOM 625 O O . VAL A 1 75 ? 5.387 -0.632 -2.705 1.00 84.75 75 VAL A O 1
ATOM 628 N N . LEU A 1 76 ? 3.715 -0.896 -1.234 1.00 86.06 76 LEU A N 1
ATOM 629 C CA . LEU A 1 76 ? 2.993 -1.892 -2.028 1.00 86.06 76 LEU A CA 1
ATOM 630 C C . LEU A 1 76 ? 2.565 -1.335 -3.392 1.00 86.06 76 LEU A C 1
ATOM 632 O O . LEU A 1 76 ? 2.732 -2.021 -4.394 1.00 86.06 76 LEU A O 1
ATOM 636 N N . ASN A 1 77 ? 2.096 -0.085 -3.464 1.00 83.38 77 ASN A N 1
ATOM 637 C CA . ASN A 1 77 ? 1.779 0.557 -4.744 1.00 83.38 77 ASN A CA 1
ATOM 638 C C . ASN A 1 77 ? 3.006 0.657 -5.656 1.00 83.38 77 ASN A C 1
ATOM 640 O O . ASN A 1 77 ? 2.896 0.401 -6.850 1.00 83.38 77 ASN A O 1
ATOM 644 N N . PHE A 1 78 ? 4.176 0.986 -5.101 1.00 82.06 78 PHE A N 1
ATOM 645 C CA . PHE A 1 78 ? 5.415 1.015 -5.875 1.00 82.06 78 PHE A CA 1
ATOM 646 C C . PHE A 1 78 ? 5.821 -0.376 -6.378 1.00 82.06 78 PHE A C 1
ATOM 648 O O . PHE A 1 78 ? 6.249 -0.504 -7.517 1.00 82.06 78 PHE A O 1
ATOM 655 N N . LEU A 1 79 ? 5.678 -1.421 -5.561 1.00 79.88 79 LEU A N 1
ATOM 656 C CA . LEU A 1 79 ? 6.030 -2.785 -5.968 1.00 79.88 79 LEU A CA 1
ATOM 657 C C . LEU A 1 79 ? 5.066 -3.351 -7.017 1.00 79.88 79 LEU A C 1
ATOM 659 O O . LEU A 1 79 ? 5.499 -4.038 -7.938 1.00 79.88 79 LEU A O 1
ATOM 663 N N . VAL A 1 80 ? 3.772 -3.044 -6.893 1.00 81.69 80 VAL A N 1
ATOM 664 C CA . VAL A 1 80 ? 2.753 -3.465 -7.860 1.00 81.69 80 VAL A CA 1
ATOM 665 C C . VAL A 1 80 ? 2.922 -2.711 -9.172 1.00 81.69 80 VAL A C 1
ATOM 667 O O . VAL A 1 80 ? 2.919 -3.339 -10.226 1.00 81.69 80 VAL A O 1
ATOM 670 N N . ASN A 1 81 ? 3.110 -1.390 -9.126 1.00 77.56 81 ASN A N 1
ATOM 671 C CA . ASN A 1 81 ? 3.318 -0.565 -10.309 1.00 77.56 81 ASN A CA 1
ATOM 672 C C . ASN A 1 81 ? 4.318 0.579 -10.031 1.00 77.56 81 ASN A C 1
ATOM 674 O O . ASN A 1 81 ? 3.924 1.685 -9.642 1.00 77.56 81 ASN A O 1
ATOM 678 N N . PRO A 1 82 ? 5.620 0.356 -10.275 1.00 72.56 82 PRO A N 1
ATOM 679 C CA . PRO A 1 82 ? 6.652 1.348 -9.979 1.00 72.56 82 PRO A CA 1
ATOM 680 C C . PRO A 1 82 ? 6.544 2.594 -10.869 1.00 72.56 82 PRO A C 1
ATOM 682 O O . PRO A 1 82 ? 6.949 3.688 -10.462 1.00 72.56 82 PRO A O 1
ATOM 685 N N . PHE A 1 83 ? 5.947 2.458 -12.057 1.00 70.25 83 PHE A N 1
ATOM 686 C CA . PHE A 1 83 ? 5.811 3.537 -13.036 1.00 70.25 83 PHE A CA 1
ATOM 687 C C . PHE A 1 83 ? 4.564 4.398 -12.824 1.00 70.25 83 PHE A C 1
ATOM 689 O O . PHE A 1 83 ? 4.562 5.559 -13.234 1.00 70.25 83 PHE A O 1
ATOM 696 N N . GLU A 1 84 ? 3.554 3.920 -12.089 1.00 70.94 84 GLU A N 1
ATOM 697 C CA . GLU A 1 84 ? 2.355 4.709 -11.768 1.00 70.94 84 GLU A CA 1
ATOM 698 C C . GLU A 1 84 ? 2.718 6.036 -11.081 1.00 70.94 84 GLU A C 1
ATOM 700 O O . GLU A 1 84 ? 2.106 7.078 -11.322 1.00 70.94 84 GLU A O 1
ATOM 705 N N . ARG A 1 85 ? 3.759 6.031 -10.239 1.00 63.53 85 ARG A N 1
ATOM 706 C CA . ARG A 1 85 ? 4.257 7.241 -9.570 1.00 63.53 85 ARG A CA 1
ATOM 707 C C . ARG A 1 85 ? 4.868 8.242 -10.549 1.00 63.53 85 ARG A C 1
ATOM 709 O O . ARG A 1 85 ? 4.678 9.446 -10.373 1.00 63.53 85 ARG A O 1
ATOM 716 N N . LEU A 1 86 ? 5.591 7.761 -11.560 1.00 63.31 86 LEU A N 1
ATOM 717 C CA . LEU A 1 86 ? 6.186 8.601 -12.601 1.00 63.31 86 LEU A CA 1
ATOM 718 C C . LEU A 1 86 ? 5.100 9.193 -13.502 1.00 63.31 86 LEU A C 1
ATOM 720 O O . LEU A 1 86 ? 5.118 10.397 -13.756 1.00 63.31 86 LEU A O 1
ATOM 724 N N . GLU A 1 87 ? 4.103 8.394 -13.881 1.00 63.94 87 GLU A N 1
ATOM 725 C CA . GLU A 1 87 ? 2.940 8.863 -14.639 1.00 63.94 87 GLU A CA 1
ATOM 726 C C . GLU A 1 87 ? 2.115 9.891 -13.859 1.00 63.94 87 GLU A C 1
ATOM 728 O O . GLU A 1 87 ? 1.779 10.950 -14.393 1.00 63.94 87 GLU A O 1
ATOM 733 N N . LYS A 1 88 ? 1.818 9.632 -12.578 1.00 65.56 88 LYS A N 1
ATOM 734 C CA . LYS A 1 88 ? 1.119 10.595 -11.712 1.00 65.56 88 LYS A CA 1
ATOM 735 C C . LYS A 1 88 ? 1.912 11.895 -11.597 1.00 65.56 88 LYS A C 1
ATOM 737 O O . LYS A 1 88 ? 1.344 12.968 -11.780 1.00 65.56 88 LYS A O 1
ATOM 742 N N . LYS A 1 89 ? 3.228 11.824 -11.371 1.00 61.00 89 LYS A N 1
ATOM 743 C CA . LYS A 1 89 ? 4.095 13.011 -11.284 1.00 61.00 89 LYS A CA 1
ATOM 744 C C . LYS A 1 89 ? 4.140 13.801 -12.597 1.00 61.00 89 LYS A C 1
ATOM 746 O O . LYS A 1 89 ? 4.137 15.029 -12.558 1.00 61.00 89 LYS A O 1
ATOM 751 N N . ALA A 1 90 ? 4.155 13.126 -13.747 1.00 62.12 90 ALA A N 1
ATOM 752 C CA . ALA A 1 90 ? 4.079 13.775 -15.055 1.00 62.12 90 ALA A CA 1
ATOM 753 C C . ALA A 1 90 ? 2.735 14.498 -15.256 1.00 62.12 90 ALA A C 1
ATOM 755 O O . ALA A 1 90 ? 2.721 15.650 -15.690 1.00 62.12 90 ALA A O 1
ATOM 756 N N . LYS A 1 91 ? 1.620 13.867 -14.859 1.00 58.47 91 LYS A N 1
ATOM 757 C CA . LYS A 1 91 ? 0.275 14.467 -14.905 1.00 58.47 91 LYS A CA 1
ATOM 758 C C . LYS A 1 91 ? 0.164 15.707 -14.012 1.00 58.47 91 LYS A C 1
ATOM 760 O O . LYS A 1 91 ? -0.344 16.725 -14.468 1.00 58.47 91 LYS A O 1
ATOM 765 N N . PHE A 1 92 ? 0.696 15.671 -12.788 1.00 58.12 92 PHE A N 1
ATOM 766 C CA . PHE A 1 92 ? 0.695 16.839 -11.895 1.00 58.12 92 PHE A CA 1
ATOM 767 C C . PHE A 1 92 ? 1.510 18.013 -12.451 1.00 58.12 92 PHE A C 1
ATOM 769 O O . PHE A 1 92 ? 1.017 19.136 -12.461 1.00 58.12 92 PHE A O 1
ATOM 776 N N . LYS A 1 93 ? 2.700 17.760 -13.013 1.00 58.94 93 LYS A N 1
ATOM 777 C CA . LYS A 1 93 ? 3.500 18.813 -13.666 1.00 58.94 93 LYS A CA 1
ATOM 778 C C . LYS A 1 93 ? 2.787 19.455 -14.859 1.00 58.94 93 LYS A C 1
ATOM 780 O O . LYS A 1 93 ? 2.922 20.656 -15.076 1.00 58.94 93 LYS A O 1
ATOM 785 N N . ALA A 1 94 ? 2.043 18.672 -15.641 1.00 57.81 94 ALA A N 1
ATOM 786 C CA . ALA A 1 94 ? 1.252 19.199 -16.752 1.00 57.81 94 ALA A CA 1
ATOM 787 C C . ALA A 1 94 ? 0.116 20.115 -16.260 1.00 57.81 94 ALA A C 1
ATOM 789 O O . ALA A 1 94 ? -0.134 21.161 -16.853 1.00 57.81 94 ALA A O 1
ATOM 790 N N . VAL A 1 95 ? -0.527 19.761 -15.143 1.00 60.09 95 VAL A N 1
ATOM 791 C CA . VAL A 1 95 ? -1.573 20.581 -14.512 1.00 60.09 95 VAL A CA 1
ATOM 792 C C . VAL A 1 95 ? -1.003 21.877 -13.927 1.00 60.09 95 VAL A C 1
ATOM 794 O O . VAL A 1 95 ? -1.577 22.937 -14.155 1.00 60.09 95 VAL A O 1
ATOM 797 N N . GLU A 1 96 ? 0.141 21.824 -13.238 1.00 60.03 96 GLU A N 1
ATOM 798 C CA . GLU A 1 96 ? 0.823 23.018 -12.707 1.00 60.03 96 GLU A CA 1
ATOM 799 C C . GLU A 1 96 ? 1.227 23.991 -13.822 1.00 60.03 96 GLU A C 1
ATOM 801 O O . GLU A 1 96 ? 1.030 25.200 -13.696 1.00 60.03 96 GLU A O 1
ATOM 806 N N . LYS A 1 97 ? 1.732 23.467 -14.946 1.00 58.91 97 LYS A N 1
ATOM 807 C CA . LYS A 1 97 ? 2.081 24.277 -16.118 1.00 58.91 97 LYS A CA 1
ATOM 808 C C . LYS A 1 97 ? 0.848 24.965 -16.718 1.00 58.91 97 LYS A C 1
ATOM 810 O O . LYS A 1 97 ? 0.877 26.169 -16.953 1.00 58.91 97 LYS A O 1
ATOM 815 N N . ASN A 1 98 ? -0.256 24.234 -16.876 1.00 59.12 98 ASN A N 1
ATOM 816 C CA . ASN A 1 98 ? -1.510 24.799 -17.383 1.00 59.12 98 ASN A CA 1
ATOM 817 C C . ASN A 1 98 ? -2.098 25.860 -16.432 1.00 59.12 98 ASN A C 1
ATOM 819 O O . ASN A 1 98 ? -2.657 26.855 -16.885 1.00 59.12 98 ASN A O 1
ATOM 823 N N . GLN A 1 99 ? -1.949 25.696 -15.114 1.00 57.69 99 GLN A N 1
ATOM 824 C CA . GLN A 1 99 ? -2.386 26.699 -14.135 1.00 57.69 99 GLN A CA 1
ATOM 825 C C . GLN A 1 99 ? -1.510 27.960 -14.133 1.00 57.69 99 GLN A C 1
ATOM 827 O O . GLN A 1 99 ? -2.018 29.048 -13.870 1.00 57.69 99 GLN A O 1
ATOM 832 N N . GLN A 1 100 ? -0.216 27.854 -14.440 1.00 57.16 100 GLN A N 1
ATOM 833 C CA . GLN A 1 100 ? 0.646 29.028 -14.621 1.00 57.16 100 GLN A CA 1
ATOM 834 C C . GLN A 1 100 ? 0.278 29.823 -15.882 1.00 57.16 100 GLN A C 1
ATOM 836 O O . GLN A 1 100 ? 0.263 31.050 -15.836 1.00 57.16 100 GLN A O 1
ATOM 841 N N . GLU A 1 101 ? -0.091 29.144 -16.972 1.00 55.28 101 GLU A N 1
ATOM 842 C CA . GLU A 1 101 ? -0.546 29.776 -18.222 1.00 55.28 101 GLU A CA 1
ATOM 843 C C . GLU A 1 101 ? -1.920 30.468 -18.071 1.00 55.28 101 GLU A C 1
ATOM 845 O O . GLU A 1 101 ? -2.168 31.515 -18.669 1.00 55.28 101 GLU A O 1
ATOM 850 N N . LEU A 1 102 ? -2.794 29.953 -17.201 1.00 52.91 102 LEU A N 1
ATOM 851 C CA . LEU A 1 102 ? -4.070 30.594 -16.840 1.00 52.91 102 LEU A CA 1
ATOM 852 C C . LEU A 1 102 ? -3.920 31.804 -15.900 1.00 52.91 102 LEU A C 1
ATOM 854 O O . LEU A 1 102 ? -4.817 32.641 -15.847 1.00 52.91 102 LEU A O 1
ATOM 858 N N . ASN A 1 103 ? -2.797 31.921 -15.184 1.00 53.41 103 ASN A N 1
ATOM 859 C CA . ASN A 1 103 ? -2.523 33.016 -14.244 1.00 53.41 103 ASN A CA 1
ATOM 860 C C . ASN A 1 103 ? -1.577 34.092 -14.806 1.00 53.41 103 ASN A C 1
ATOM 862 O O . ASN A 1 103 ? -1.207 35.026 -14.090 1.00 53.41 103 ASN A O 1
ATOM 866 N N . THR A 1 104 ? -1.180 34.006 -16.080 1.00 48.38 104 THR A N 1
ATOM 867 C CA . THR A 1 104 ? -0.469 35.111 -16.734 1.00 48.38 104 THR A CA 1
ATOM 868 C C . THR A 1 104 ? -1.410 36.309 -16.913 1.00 48.38 104 THR A C 1
ATOM 870 O O . THR A 1 104 ? -2.441 36.169 -17.572 1.00 48.38 104 THR A O 1
ATOM 873 N N . PRO A 1 105 ? -1.089 37.502 -16.369 1.00 47.66 105 PRO A N 1
ATOM 874 C CA . PRO A 1 105 ? -1.939 38.672 -16.538 1.00 47.66 105 PRO A CA 1
ATOM 875 C C . PRO A 1 105 ? -2.023 39.022 -18.025 1.00 47.66 105 PRO A C 1
ATOM 877 O O . PRO A 1 105 ? -0.997 39.138 -18.703 1.00 47.66 105 PRO A O 1
ATOM 880 N N . PHE A 1 106 ? -3.251 39.180 -18.524 1.00 58.19 106 PHE A N 1
ATOM 881 C CA . PHE A 1 106 ? -3.536 39.621 -19.887 1.00 58.19 106 PHE A CA 1
ATOM 882 C C . PHE A 1 106 ? -2.709 40.880 -20.184 1.00 58.19 106 PHE A C 1
ATOM 884 O O . PHE A 1 106 ? -2.927 41.933 -19.583 1.00 58.19 106 PHE A O 1
ATOM 891 N N . LYS A 1 107 ? -1.739 40.788 -21.100 1.00 52.31 107 LYS A N 1
ATOM 892 C CA . LYS A 1 107 ? -1.079 41.980 -21.639 1.00 52.31 107 LYS A CA 1
ATOM 893 C C . LYS A 1 107 ? -2.031 42.592 -22.667 1.00 52.31 107 LYS A C 1
ATOM 895 O O . LYS A 1 107 ? -2.286 41.940 -23.678 1.00 52.31 107 LYS A O 1
ATOM 900 N N . PRO A 1 108 ? -2.561 43.810 -22.460 1.00 46.94 108 PRO A N 1
ATOM 901 C CA . PRO A 1 108 ? -3.352 44.456 -23.493 1.00 46.94 108 PRO A CA 1
ATOM 902 C C . PRO A 1 108 ? -2.459 44.696 -24.715 1.00 46.94 108 PRO A C 1
ATOM 904 O O . PRO A 1 108 ? -1.383 45.293 -24.610 1.00 46.94 108 PRO A O 1
ATOM 907 N N . HIS A 1 109 ? -2.893 44.202 -25.875 1.00 46.31 109 HIS A N 1
ATOM 908 C CA . HIS A 1 109 ? -2.243 44.484 -27.149 1.00 46.31 109 HIS A CA 1
ATOM 909 C C . HIS A 1 109 ? -2.290 45.996 -27.403 1.00 46.31 109 HIS A C 1
ATOM 911 O O . HIS A 1 109 ? -3.353 46.572 -27.627 1.00 46.31 109 HIS A O 1
ATOM 917 N N . LYS A 1 110 ? -1.129 46.661 -27.357 1.00 50.00 110 LYS A N 1
ATOM 918 C CA . LYS A 1 110 ? -0.993 48.032 -27.855 1.00 50.00 110 LYS A CA 1
ATOM 919 C C . LYS A 1 110 ? -1.100 47.996 -29.378 1.00 50.00 110 LYS A C 1
ATOM 921 O O . LYS A 1 110 ? -0.233 47.414 -30.022 1.00 50.00 110 LYS A O 1
ATOM 926 N N . GLY A 1 111 ? -2.125 48.644 -29.926 1.00 46.53 111 GLY A N 1
ATOM 927 C CA . GLY A 1 111 ? -2.182 48.973 -31.351 1.00 46.53 111 GLY A CA 1
ATOM 928 C C . GLY A 1 111 ? -3.488 48.628 -32.059 1.00 46.53 111 GLY A C 1
ATOM 929 O O . GLY A 1 111 ? -3.449 48.002 -33.107 1.00 46.53 111 GLY A O 1
ATOM 930 N N . ALA A 1 112 ? -4.634 49.060 -31.531 1.00 43.62 112 ALA A N 1
ATOM 931 C CA . ALA A 1 112 ? -5.794 49.342 -32.374 1.00 43.62 112 ALA A CA 1
ATOM 932 C C . ALA A 1 112 ? -5.908 50.867 -32.492 1.00 43.62 112 ALA A C 1
ATOM 934 O O . ALA A 1 112 ? -6.540 51.527 -31.670 1.00 43.62 112 ALA A O 1
ATOM 935 N N . THR A 1 113 ? -5.210 51.447 -33.468 1.00 47.47 113 THR A N 1
ATOM 936 C CA . THR A 1 113 ? -5.471 52.816 -33.921 1.00 47.47 113 THR A CA 1
ATOM 937 C C . THR A 1 113 ? -6.837 52.826 -34.594 1.00 47.47 113 THR A C 1
ATOM 939 O O . THR A 1 113 ? -6.972 52.394 -35.737 1.00 47.47 113 THR A O 1
ATOM 942 N N . PHE A 1 114 ? -7.855 53.292 -33.876 1.00 45.91 114 PHE A N 1
ATOM 943 C CA . PHE A 1 114 ? -9.106 53.717 -34.487 1.00 45.91 114 PHE A CA 1
ATOM 944 C C . PHE A 1 114 ? -8.834 55.031 -35.221 1.00 45.91 114 PHE A C 1
ATOM 946 O O . PHE A 1 114 ? -8.521 56.041 -34.591 1.00 45.91 114 PHE A O 1
ATOM 953 N N . GLY A 1 115 ? -8.898 54.994 -36.553 1.00 44.69 115 GLY A N 1
ATOM 954 C CA . GLY A 1 115 ? -8.941 56.202 -37.368 1.00 44.69 115 GLY A CA 1
ATOM 955 C C . GLY A 1 115 ? -10.150 57.035 -36.957 1.00 44.69 115 GLY A C 1
ATOM 956 O O . GLY A 1 115 ? -11.278 56.545 -36.996 1.00 44.69 115 GLY A O 1
ATOM 957 N N . GLN A 1 116 ? -9.898 58.263 -36.515 1.00 41.41 116 GLN A N 1
ATOM 958 C CA . GLN A 1 116 ? -10.934 59.269 -36.335 1.00 41.41 116 GLN A CA 1
ATOM 959 C C . GLN A 1 116 ? -11.130 59.985 -37.672 1.00 41.41 116 GLN A C 1
ATOM 961 O O . GLN A 1 116 ? -10.163 60.424 -38.296 1.00 41.41 116 GLN A O 1
ATOM 966 N N . THR A 1 117 ? -12.388 59.991 -38.103 1.00 42.91 117 THR A N 1
ATOM 967 C CA . THR A 1 117 ? -12.983 60.827 -39.154 1.00 42.91 117 THR A CA 1
ATOM 968 C C . THR A 1 117 ? -12.750 62.308 -38.928 1.00 42.91 117 THR A C 1
ATOM 970 O O . THR A 1 117 ? -12.832 62.712 -37.744 1.00 42.91 117 THR A O 1
#

Sequence (117 aa):
MNHLIKQLVADIAKNENDFHRYHSLKDNDGWKMHLHYLEKLRLLMSVDMLSEEFTKLSSEDKDIRQRTYAGVNIVLNFLVNPFERLEKKAKFKAVEKNQQELNTPFKPHKGATFGQT

Foldseek 3Di:
DDPVVVVVVVVVVVVVVVVVVVVVLCPDPVSVVVLVVLVVVLVVLVVCCVDPVLVPDDPVVNVVSVVVSVVSVVVSCCSNPVCVVVVVVVVVVVVVVVVVVVPDPDDPDPDPPDDDD